Protein AF-A0A3P9KKV0-F1 (afdb_monomer_lite)

Structure (mmCIF, N/CA/C/O backbone):
data_AF-A0A3P9KKV0-F1
#
_entry.id   AF-A0A3P9KKV0-F1
#
loop_
_atom_site.group_PDB
_atom_site.id
_atom_site.type_symbol
_atom_site.label_atom_id
_atom_site.label_alt_id
_atom_site.label_comp_id
_atom_site.label_asym_id
_atom_site.label_entity_id
_atom_site.label_seq_id
_atom_site.pdbx_PDB_ins_code
_atom_site.Cartn_x
_atom_site.Cartn_y
_atom_site.Cartn_z
_atom_site.occupancy
_atom_site.B_iso_or_equiv
_atom_site.auth_seq_id
_atom_site.auth_comp_id
_atom_site.auth_asym_id
_atom_site.auth_atom_id
_atom_site.pdbx_PDB_model_num
ATOM 1 N N . TYR A 1 1 ? 42.473 7.026 -21.032 1.00 40.50 1 TYR A N 1
ATOM 2 C CA . TYR A 1 1 ? 41.318 7.770 -20.491 1.00 40.50 1 TYR A CA 1
ATOM 3 C C . TYR A 1 1 ? 40.128 7.568 -21.420 1.00 40.50 1 TYR A C 1
ATOM 5 O O . TYR A 1 1 ? 40.031 8.258 -22.427 1.00 40.50 1 TYR A O 1
ATOM 13 N N . ASN A 1 2 ? 39.279 6.570 -21.150 1.00 46.31 2 ASN A N 1
ATOM 14 C CA . ASN A 1 2 ? 38.132 6.267 -22.011 1.00 46.31 2 ASN A CA 1
ATOM 15 C C . ASN A 1 2 ? 37.004 7.267 -21.745 1.00 46.31 2 ASN A C 1
ATOM 17 O O . ASN A 1 2 ? 36.423 7.321 -20.664 1.00 46.31 2 ASN A O 1
ATOM 21 N N . ARG A 1 3 ? 36.783 8.109 -22.753 1.00 60.22 3 ARG A N 1
ATOM 22 C CA . ARG A 1 3 ? 35.834 9.214 -22.807 1.00 60.22 3 ARG A CA 1
ATOM 23 C C . ARG A 1 3 ? 34.426 8.655 -23.046 1.00 60.22 3 ARG A C 1
ATOM 25 O O . ARG A 1 3 ? 34.182 8.084 -24.096 1.00 60.22 3 ARG A O 1
ATOM 32 N N . ILE A 1 4 ? 33.530 8.920 -22.089 1.00 61.16 4 ILE A N 1
ATOM 33 C CA . ILE A 1 4 ? 32.079 9.095 -22.280 1.00 61.16 4 ILE A CA 1
ATOM 34 C C . ILE A 1 4 ? 31.308 7.828 -22.717 1.00 61.16 4 ILE A C 1
ATOM 36 O O . ILE A 1 4 ? 31.081 7.594 -23.896 1.00 61.16 4 ILE A O 1
ATOM 40 N N . ARG A 1 5 ? 30.757 7.093 -21.739 1.00 60.91 5 ARG A N 1
ATOM 41 C CA . ARG A 1 5 ? 29.377 6.584 -21.857 1.00 60.91 5 ARG A CA 1
ATOM 42 C C . ARG A 1 5 ? 28.457 7.673 -21.295 1.00 60.91 5 ARG A C 1
ATOM 44 O O . ARG A 1 5 ? 28.107 7.635 -20.124 1.00 60.91 5 ARG A O 1
ATOM 51 N N . LYS A 1 6 ? 28.215 8.757 -22.034 1.00 64.56 6 LYS A N 1
ATOM 52 C CA . LYS A 1 6 ? 27.339 9.852 -21.573 1.00 64.56 6 LYS A CA 1
ATOM 53 C C . LYS A 1 6 ? 26.403 10.241 -22.711 1.00 64.56 6 LYS A C 1
ATOM 55 O O . LYS A 1 6 ? 26.764 10.991 -23.608 1.00 64.56 6 LYS A O 1
ATOM 60 N N . GLY A 1 7 ? 25.219 9.666 -22.636 1.00 57.56 7 GLY A N 1
ATOM 61 C CA . GLY A 1 7 ? 24.021 9.856 -23.453 1.00 57.56 7 GLY A CA 1
ATOM 62 C C . GLY A 1 7 ? 23.050 8.793 -22.945 1.00 57.56 7 GLY A C 1
ATOM 63 O O . GLY A 1 7 ? 23.560 7.708 -22.679 1.00 57.56 7 GLY A O 1
ATOM 64 N N . PRO A 1 8 ? 21.772 9.122 -22.668 1.00 53.31 8 PRO A N 1
ATOM 65 C CA . PRO A 1 8 ? 20.954 8.525 -21.608 1.00 53.31 8 PRO A CA 1
ATOM 66 C C . PRO A 1 8 ? 20.906 7.002 -21.732 1.00 53.31 8 PRO A C 1
ATOM 68 O O . PRO A 1 8 ? 20.027 6.433 -22.363 1.00 53.31 8 PRO A O 1
ATOM 71 N N . GLU A 1 9 ? 21.898 6.346 -21.135 1.00 61.88 9 GLU A N 1
ATOM 72 C CA . GLU A 1 9 ? 21.798 4.977 -20.681 1.00 61.88 9 GLU A CA 1
ATOM 73 C C . GLU A 1 9 ? 20.745 5.121 -19.610 1.00 61.88 9 GLU A C 1
ATOM 75 O O . GLU A 1 9 ? 21.035 5.668 -18.545 1.00 61.88 9 GLU A O 1
ATOM 80 N N . GLU A 1 10 ? 19.503 4.846 -20.001 1.00 59.19 10 GLU A N 1
ATOM 81 C CA . GLU A 1 10 ? 18.359 4.753 -19.121 1.00 59.19 10 GLU A CA 1
ATOM 82 C C . GLU A 1 10 ? 18.863 3.977 -17.923 1.00 59.19 10 GLU A C 1
ATOM 84 O O . GLU A 1 10 ? 19.128 2.774 -18.006 1.00 59.19 10 GLU A O 1
ATOM 89 N N . SER A 1 11 ? 19.190 4.707 -16.854 1.00 72.19 11 SER A N 1
ATOM 90 C CA .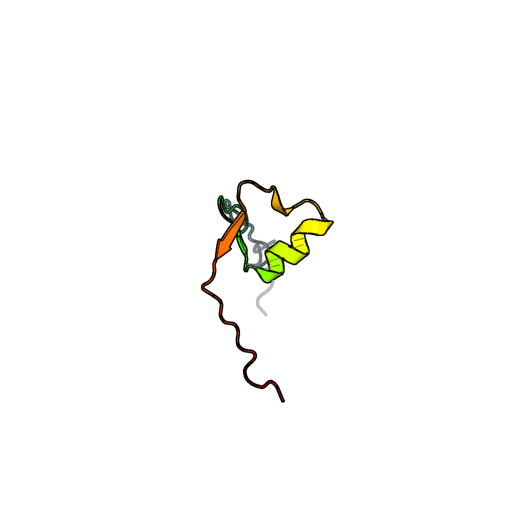 SER A 1 11 ? 19.734 4.060 -15.684 1.00 72.19 11 SER A CA 1
ATOM 91 C C . SER A 1 11 ? 18.670 3.042 -15.296 1.00 72.19 11 SER A C 1
ATOM 93 O O . SER A 1 11 ? 17.485 3.327 -15.452 1.00 72.19 11 SER A O 1
ATOM 95 N N . PRO A 1 12 ? 19.017 1.849 -14.812 1.00 71.56 12 PRO A N 1
ATOM 96 C CA . PRO A 1 12 ? 18.004 0.860 -14.445 1.00 71.56 12 PRO A CA 1
ATOM 97 C C . PRO A 1 12 ? 16.983 1.402 -13.420 1.00 71.56 12 PRO A C 1
ATOM 99 O O . PRO A 1 12 ? 15.908 0.840 -13.267 1.00 71.56 12 PRO A O 1
ATOM 102 N N . SER A 1 13 ? 17.285 2.529 -12.763 1.00 72.69 13 SER A N 1
ATOM 103 C CA . SER A 1 13 ? 16.355 3.314 -11.943 1.00 72.69 13 SER A CA 1
ATOM 104 C C . SER A 1 13 ? 15.315 4.144 -12.718 1.00 72.69 13 SER A C 1
ATOM 106 O O . SER A 1 13 ? 14.296 4.505 -12.149 1.00 72.69 13 SER A O 1
A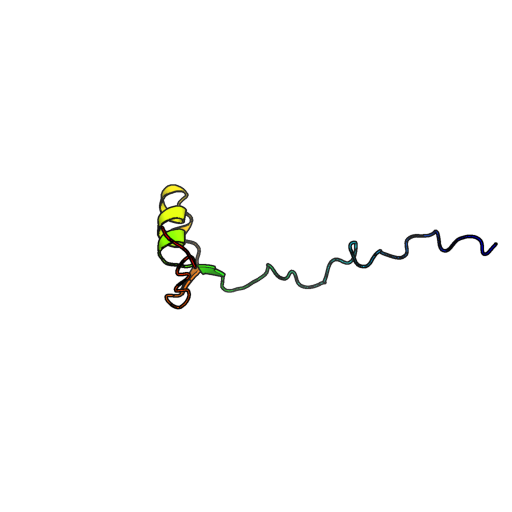TOM 108 N N . ASN A 1 14 ? 15.594 4.517 -13.968 1.00 83.00 14 ASN A N 1
ATOM 109 C CA . ASN A 1 14 ? 14.728 5.280 -14.870 1.00 83.00 14 ASN A CA 1
ATOM 110 C C . ASN A 1 14 ? 13.797 4.383 -15.702 1.00 83.00 14 ASN A C 1
ATOM 112 O O . ASN A 1 14 ? 12.930 4.906 -16.399 1.00 83.00 14 ASN A O 1
ATOM 116 N N . TYR A 1 15 ? 13.972 3.061 -15.636 1.00 83.94 15 TYR A N 1
ATOM 117 C CA . TYR A 1 15 ? 13.112 2.098 -16.312 1.00 83.94 15 TYR A CA 1
ATOM 118 C C . TYR A 1 15 ? 11.742 2.020 -15.622 1.00 83.94 15 TYR A C 1
ATOM 120 O O . TYR A 1 15 ? 11.643 1.622 -14.460 1.00 83.94 15 TYR A O 1
ATOM 128 N N . VAL A 1 16 ? 10.687 2.385 -16.353 1.00 86.69 16 VAL A N 1
ATOM 129 C CA . VAL A 1 16 ? 9.290 2.223 -15.933 1.00 86.69 16 VAL A CA 1
ATOM 130 C C . VAL A 1 16 ? 8.718 1.016 -16.684 1.00 86.69 16 VAL A C 1
ATOM 132 O O . VAL A 1 16 ? 8.689 1.047 -17.914 1.00 86.69 16 VAL A O 1
ATOM 135 N N . PRO A 1 17 ? 8.301 -0.058 -15.993 1.00 86.94 17 PRO A N 1
ATOM 136 C CA . PRO A 1 17 ? 7.737 -1.231 -16.651 1.00 86.94 17 PRO A CA 1
ATOM 137 C C . PRO A 1 17 ? 6.387 -0.913 -17.306 1.00 86.94 17 PRO A C 1
ATOM 139 O O . PRO A 1 17 ? 5.650 -0.048 -16.839 1.00 86.94 17 PRO A O 1
ATOM 142 N N . GLU A 1 18 ? 6.043 -1.658 -18.361 1.00 87.88 18 GLU A N 1
ATOM 143 C CA . GLU A 1 18 ? 4.752 -1.518 -19.057 1.00 87.88 18 GLU A CA 1
ATOM 144 C C . GLU A 1 18 ? 3.558 -1.800 -18.134 1.00 87.88 18 GLU A C 1
ATOM 146 O O . GLU A 1 18 ? 2.512 -1.168 -18.258 1.00 87.88 18 GLU A O 1
ATOM 151 N N . VAL A 1 19 ? 3.737 -2.722 -17.183 1.00 86.12 19 VAL A N 1
ATOM 152 C CA . VAL A 1 19 ? 2.762 -3.036 -16.135 1.00 86.12 19 VAL A CA 1
ATOM 153 C C . VAL A 1 19 ? 3.312 -2.558 -14.798 1.00 86.12 19 VAL A C 1
ATOM 155 O O . VAL A 1 19 ? 4.417 -2.928 -14.393 1.00 86.12 19 VAL A O 1
ATOM 158 N N . SER A 1 20 ? 2.535 -1.735 -14.097 1.00 86.44 20 SER A N 1
ATOM 159 C CA . SER A 1 20 ? 2.907 -1.259 -12.767 1.00 86.44 20 SER A CA 1
ATOM 160 C C . SER A 1 20 ? 2.749 -2.375 -11.743 1.00 86.44 20 SER A C 1
ATOM 162 O O . SER A 1 20 ? 1.718 -3.033 -11.687 1.00 86.44 20 SER A O 1
ATOM 164 N N . ALA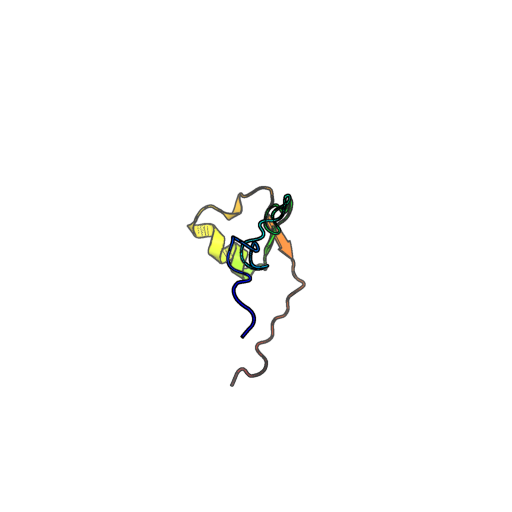 A 1 21 ? 3.727 -2.529 -10.852 1.00 85.25 21 ALA A N 1
ATOM 165 C CA . ALA A 1 21 ? 3.616 -3.474 -9.737 1.00 85.25 21 ALA A CA 1
ATOM 166 C C . ALA A 1 21 ? 2.435 -3.164 -8.792 1.00 85.25 21 ALA A C 1
ATOM 168 O O . ALA A 1 21 ? 2.012 -4.035 -8.042 1.00 85.25 21 ALA A O 1
ATOM 169 N N . LEU A 1 22 ? 1.929 -1.926 -8.825 1.00 86.75 22 LEU A N 1
ATOM 170 C CA . LEU A 1 22 ? 0.789 -1.453 -8.035 1.00 86.75 22 LEU A CA 1
ATOM 171 C C . LEU A 1 22 ? -0.557 -1.587 -8.757 1.00 86.75 22 LEU A C 1
ATOM 173 O O . LEU A 1 22 ? -1.588 -1.334 -8.141 1.00 86.75 22 LEU A O 1
ATOM 177 N N . ASP A 1 23 ? -0.566 -1.968 -10.035 1.00 84.31 23 ASP A N 1
ATOM 178 C CA . ASP A 1 23 ? -1.795 -2.224 -10.792 1.00 84.31 23 ASP A CA 1
ATOM 179 C C . ASP A 1 23 ? -2.311 -3.634 -10.474 1.00 84.31 23 ASP A C 1
ATOM 181 O O . ASP A 1 23 ? -2.347 -4.537 -11.307 1.00 84.31 23 ASP A O 1
ATOM 185 N N . GLN A 1 24 ? -2.583 -3.858 -9.190 1.00 80.31 24 GLN A N 1
ATOM 186 C CA . GLN A 1 24 ? -3.075 -5.121 -8.669 1.00 80.31 24 GLN A CA 1
ATOM 187 C C . GLN A 1 24 ? -4.601 -5.061 -8.598 1.00 80.31 24 GLN A C 1
ATOM 189 O O . GLN A 1 24 ? -5.172 -4.171 -7.966 1.00 80.31 24 GLN A O 1
ATOM 194 N N . GLU A 1 25 ? -5.269 -6.052 -9.195 1.00 83.50 25 GLU A N 1
ATOM 195 C CA . GLU A 1 25 ? -6.730 -6.206 -9.108 1.00 83.50 25 GLU A CA 1
ATOM 196 C C . GLU A 1 25 ? -7.211 -6.438 -7.664 1.00 83.50 25 GLU A C 1
ATOM 198 O O . GLU A 1 25 ? -8.386 -6.232 -7.360 1.00 83.50 25 GLU A O 1
ATOM 203 N N . LEU A 1 26 ? -6.303 -6.856 -6.775 1.00 87.06 26 LEU A N 1
ATOM 204 C CA . LEU A 1 26 ? -6.569 -7.173 -5.380 1.00 87.06 26 LEU A CA 1
ATOM 205 C C . LEU A 1 26 ? -5.456 -6.627 -4.481 1.00 87.06 26 LEU A C 1
ATOM 207 O O . LEU A 1 26 ? -4.279 -6.903 -4.699 1.00 87.06 26 LEU A O 1
ATOM 211 N N . ILE A 1 27 ? -5.848 -5.881 -3.455 1.00 89.50 27 ILE A N 1
ATOM 212 C CA . ILE A 1 27 ? -4.980 -5.325 -2.421 1.00 89.50 27 ILE A CA 1
ATOM 213 C C . ILE A 1 27 ? -5.294 -6.058 -1.124 1.00 89.50 27 ILE A C 1
ATOM 215 O O . ILE A 1 27 ? -6.397 -5.943 -0.585 1.00 89.50 27 ILE A O 1
ATOM 219 N N . GLU A 1 28 ? -4.320 -6.801 -0.615 1.00 90.38 28 GLU A N 1
ATOM 220 C CA . GLU A 1 28 ? -4.432 -7.463 0.679 1.00 90.38 28 GLU A CA 1
ATOM 221 C 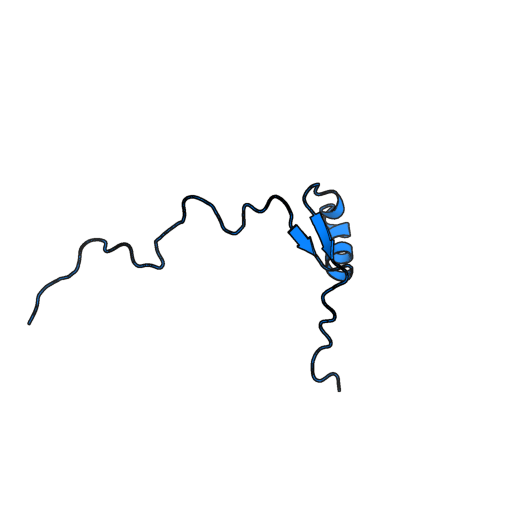C . GLU A 1 28 ? -4.077 -6.496 1.811 1.00 90.38 28 GLU A C 1
ATOM 223 O O . GLU A 1 28 ? -3.013 -5.876 1.812 1.00 90.38 28 GLU A O 1
ATOM 228 N N . VAL A 1 29 ? -4.962 -6.387 2.796 1.00 89.38 29 VAL A N 1
ATOM 229 C CA . VAL A 1 29 ? -4.740 -5.629 4.029 1.00 89.38 29 VAL A CA 1
ATOM 230 C C . VAL A 1 29 ? -5.016 -6.496 5.243 1.00 89.38 29 VAL A C 1
ATOM 232 O O . VAL A 1 29 ? -5.835 -7.416 5.211 1.00 89.38 29 VAL A O 1
ATOM 235 N N . ASP A 1 30 ? -4.351 -6.195 6.346 1.00 90.75 30 ASP A N 1
ATOM 236 C CA . ASP A 1 30 ? -4.684 -6.788 7.631 1.00 90.75 30 ASP A CA 1
ATOM 237 C C . ASP A 1 30 ? -5.972 -6.159 8.225 1.00 90.75 30 ASP A C 1
ATOM 239 O O . ASP A 1 30 ? -6.430 -5.095 7.780 1.00 90.75 30 ASP A O 1
ATOM 243 N N . PRO A 1 31 ? -6.601 -6.815 9.219 1.00 88.62 31 PRO A N 1
ATOM 244 C CA . PRO A 1 31 ? -7.808 -6.302 9.863 1.00 88.62 31 PRO A CA 1
ATOM 245 C C . PRO A 1 31 ? -7.628 -4.928 10.520 1.00 88.62 31 PRO A C 1
ATOM 247 O O . PRO A 1 31 ? -8.537 -4.105 10.428 1.00 88.62 31 PRO A O 1
ATOM 250 N N . ASP A 1 32 ? -6.474 -4.659 11.137 1.00 89.56 32 ASP A N 1
ATOM 251 C CA . ASP A 1 32 ? -6.222 -3.403 11.850 1.00 89.56 32 ASP A CA 1
ATOM 252 C C . ASP A 1 32 ? -6.077 -2.244 10.853 1.00 89.56 32 ASP A C 1
ATOM 254 O O . ASP A 1 32 ? -6.681 -1.184 11.028 1.00 89.56 32 ASP A O 1
ATOM 258 N N . THR A 1 33 ? -5.377 -2.463 9.737 1.00 88.88 33 THR A N 1
ATOM 259 C CA . THR A 1 33 ? -5.292 -1.510 8.624 1.00 88.88 33 THR A CA 1
ATOM 260 C C . THR A 1 33 ? -6.666 -1.254 8.017 1.00 88.88 33 THR A C 1
ATOM 262 O O . THR A 1 33 ? -6.993 -0.110 7.702 1.00 88.88 33 THR A O 1
ATOM 265 N N . LYS A 1 34 ? -7.534 -2.268 7.909 1.00 89.12 34 LYS A N 1
ATOM 266 C CA . LYS A 1 34 ? -8.916 -2.032 7.473 1.00 89.12 34 LYS A CA 1
ATOM 267 C C . LYS A 1 34 ? -9.671 -1.111 8.429 1.00 89.12 34 LYS A C 1
ATOM 269 O O . LYS A 1 34 ? -10.402 -0.247 7.955 1.00 89.12 34 LYS A O 1
ATOM 274 N N . GLU A 1 35 ? -9.491 -1.243 9.740 1.00 91.19 35 GLU A N 1
ATOM 275 C CA . GLU A 1 35 ? -10.075 -0.300 10.702 1.00 91.19 35 GLU A CA 1
ATOM 276 C C . GLU A 1 35 ? -9.529 1.124 10.502 1.00 91.19 35 GLU A C 1
ATOM 278 O O . GLU A 1 35 ? -10.305 2.079 10.544 1.00 91.19 35 GLU A O 1
ATOM 283 N N . MET A 1 36 ? -8.235 1.277 10.194 1.00 92.12 36 MET A N 1
ATOM 284 C CA . MET A 1 36 ? -7.624 2.581 9.886 1.00 92.12 36 MET A CA 1
ATOM 285 C C . MET A 1 36 ? -8.153 3.217 8.594 1.00 92.12 36 MET A C 1
ATOM 287 O O . MET A 1 36 ? -8.135 4.439 8.463 1.00 92.12 36 MET A O 1
ATOM 291 N N . LEU A 1 37 ? -8.639 2.415 7.646 1.00 92.56 37 LEU A N 1
ATOM 292 C CA . LEU A 1 37 ? -9.220 2.900 6.392 1.00 92.56 37 LEU A CA 1
ATOM 293 C C . LEU A 1 37 ? -10.679 3.365 6.542 1.00 92.56 37 LEU A C 1
ATOM 295 O O . LEU A 1 37 ? -11.176 4.076 5.666 1.00 92.56 37 LEU A O 1
ATOM 299 N N . LYS A 1 38 ? -11.368 3.012 7.640 1.00 90.06 38 LYS A N 1
ATOM 300 C CA . LYS A 1 38 ? -12.777 3.388 7.876 1.00 90.06 38 LYS A CA 1
ATOM 301 C C . LYS A 1 38 ? -13.014 4.899 7.933 1.00 90.06 38 LYS A C 1
ATOM 303 O O . LYS A 1 38 ? -13.941 5.343 7.268 1.00 90.06 38 LYS A O 1
ATOM 308 N N . PRO A 1 39 ? -12.221 5.708 8.663 1.00 93.31 39 PRO A N 1
ATOM 309 C CA . PRO A 1 39 ? -12.453 7.152 8.758 1.00 93.31 39 PRO A CA 1
ATOM 310 C C . PRO A 1 39 ? -12.217 7.904 7.443 1.00 93.31 39 PRO A C 1
ATOM 312 O O . PRO A 1 39 ? -12.595 9.065 7.330 1.00 93.31 39 PRO A O 1
ATOM 315 N N . LEU A 1 40 ? -11.554 7.262 6.477 1.00 93.06 40 LEU A N 1
ATOM 316 C CA . LEU A 1 40 ? -11.274 7.803 5.148 1.00 93.06 40 LEU A CA 1
ATOM 317 C C . LEU A 1 40 ? -12.286 7.313 4.099 1.00 93.06 40 LEU A C 1
ATOM 319 O O . LEU A 1 40 ? -12.108 7.582 2.916 1.00 93.06 40 LEU A O 1
ATOM 323 N N . ASP A 1 41 ? -13.302 6.545 4.513 1.00 88.25 41 ASP A N 1
ATOM 324 C CA . ASP A 1 41 ? -14.305 5.897 3.655 1.00 88.25 41 ASP A CA 1
ATOM 325 C C . ASP A 1 41 ? -13.731 4.921 2.599 1.00 88.25 41 ASP A C 1
ATOM 327 O O . ASP A 1 41 ? -14.441 4.424 1.717 1.00 88.25 41 ASP A O 1
ATOM 331 N N . PHE A 1 42 ? -12.456 4.538 2.734 1.00 89.12 42 PHE A N 1
ATOM 332 C CA . PHE A 1 42 ? -11.756 3.626 1.821 1.00 89.12 42 PHE A CA 1
ATOM 333 C C . PHE A 1 42 ? -12.046 2.142 2.077 1.00 89.12 42 PHE A C 1
ATOM 335 O O . PHE A 1 42 ? -11.644 1.283 1.297 1.00 89.12 42 PHE A O 1
ATOM 342 N N . CYS A 1 43 ? -12.808 1.803 3.117 1.00 84.50 43 CYS A N 1
ATOM 343 C CA . CYS A 1 43 ? -13.268 0.425 3.324 1.00 84.50 43 CYS A CA 1
ATOM 344 C C . CYS A 1 43 ? -14.20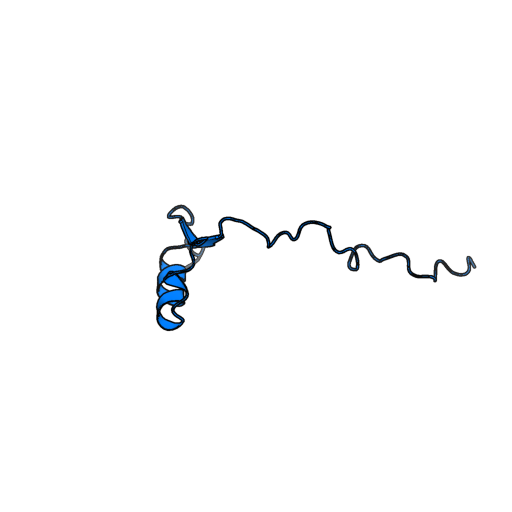9 -0.098 2.232 1.00 84.50 43 CYS A C 1
ATOM 346 O O . CYS A 1 43 ? -14.447 -1.303 2.180 1.00 84.50 43 CYS A O 1
ATOM 348 N N . SER A 1 44 ? -14.766 0.793 1.409 1.00 85.75 44 SER A N 1
ATOM 349 C CA . SER A 1 44 ? -15.690 0.459 0.321 1.00 85.75 44 SER A CA 1
ATOM 350 C C . SER A 1 44 ? -14.996 0.145 -1.011 1.00 85.75 44 SER A C 1
ATOM 352 O O . SER A 1 44 ? -15.674 -0.186 -1.983 1.00 85.75 44 SER A O 1
ATOM 354 N N . LEU A 1 45 ? -13.660 0.222 -1.068 1.00 90.06 45 LEU A N 1
ATOM 355 C CA . LEU A 1 45 ? -12.887 -0.118 -2.261 1.00 90.06 45 LEU A CA 1
ATOM 356 C C . LEU A 1 45 ? -13.102 -1.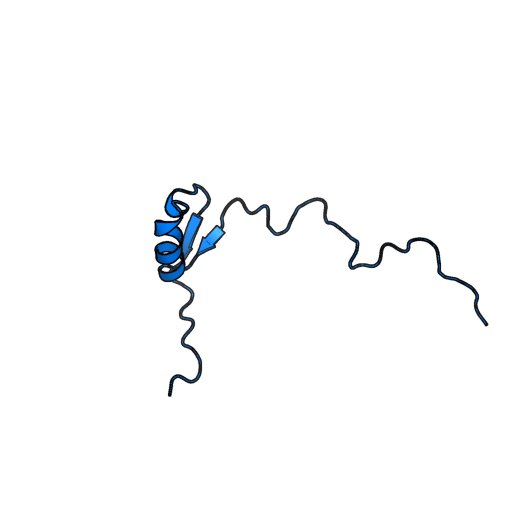592 -2.640 1.00 90.06 45 LEU A C 1
ATOM 358 O O . LEU A 1 45 ? -12.902 -2.498 -1.831 1.00 90.06 45 LEU A O 1
ATOM 362 N N . SER A 1 46 ? -13.517 -1.832 -3.886 1.00 87.00 46 SER A N 1
ATOM 363 C CA . SER A 1 46 ? -13.923 -3.154 -4.388 1.00 87.00 46 SER A CA 1
ATOM 364 C C . SER A 1 46 ? -12.773 -4.153 -4.515 1.00 87.00 46 SER A C 1
ATOM 366 O O . SER A 1 46 ? -13.002 -5.357 -4.523 1.00 87.00 46 SER A O 1
ATOM 368 N N . ASN A 1 47 ? -11.547 -3.653 -4.613 1.00 90.00 47 ASN A N 1
ATOM 369 C CA . ASN A 1 47 ? -10.318 -4.427 -4.735 1.00 90.00 47 ASN A CA 1
ATOM 370 C C . ASN A 1 47 ? -9.634 -4.691 -3.382 1.00 90.00 47 ASN A C 1
ATOM 372 O O . ASN A 1 47 ? -8.513 -5.180 -3.365 1.00 90.00 47 ASN A O 1
ATOM 376 N N . LEU A 1 48 ? -10.265 -4.379 -2.246 1.00 90.00 48 LEU A N 1
ATOM 377 C CA . LEU A 1 48 ? -9.669 -4.570 -0.922 1.00 90.00 48 LEU A CA 1
ATOM 378 C C . LEU A 1 48 ? -10.035 -5.940 -0.321 1.00 90.00 48 LEU A C 1
ATOM 380 O O . LEU A 1 48 ? -11.199 -6.195 -0.005 1.00 90.00 48 LEU A O 1
ATOM 384 N N . GLN A 1 49 ? -9.044 -6.801 -0.082 1.00 90.25 49 GLN A N 1
ATOM 385 C CA . GLN A 1 49 ? -9.208 -8.077 0.620 1.00 90.25 49 GLN A CA 1
ATOM 386 C C . GLN A 1 49 ? -8.577 -8.025 2.011 1.00 90.25 49 GLN A C 1
ATOM 388 O O . GLN A 1 49 ? -7.461 -7.554 2.180 1.00 90.25 49 GLN A O 1
ATOM 393 N N . VAL A 1 50 ? -9.281 -8.549 3.018 1.00 87.88 50 VAL A N 1
ATOM 394 C CA . VAL A 1 50 ? -8.713 -8.710 4.364 1.00 87.88 50 VAL A CA 1
ATOM 395 C C . VAL A 1 50 ? -8.053 -10.075 4.482 1.00 87.88 50 VAL A C 1
ATOM 397 O O . VAL A 1 50 ? -8.748 -11.089 4.392 1.00 87.88 50 VAL A O 1
ATOM 400 N N . THR A 1 51 ? -6.752 -10.106 4.759 1.00 86.88 51 THR A N 1
ATOM 401 C CA . THR A 1 51 ? -5.989 -11.342 4.962 1.00 86.88 51 THR A CA 1
ATOM 402 C C . THR A 1 51 ? -5.612 -11.492 6.438 1.00 86.88 51 THR A C 1
ATOM 404 O O . THR A 1 51 ? -4.883 -10.683 7.005 1.00 86.88 51 THR A O 1
ATOM 407 N N . VAL A 1 52 ? -6.074 -12.569 7.085 1.00 72.75 52 VAL A N 1
ATOM 408 C CA . VAL A 1 52 ? -5.820 -12.872 8.518 1.00 72.75 52 VAL A CA 1
ATOM 409 C C . VAL A 1 52 ? -4.525 -13.694 8.705 1.00 72.75 52 VAL A C 1
ATOM 411 O O . VAL A 1 52 ? -4.384 -14.483 9.634 1.00 72.75 52 VAL A O 1
ATOM 414 N N . GLY A 1 53 ? -3.571 -13.564 7.780 1.00 67.12 53 GLY A N 1
ATOM 415 C CA . GLY A 1 53 ? -2.365 -14.403 7.718 1.00 67.12 53 GLY A CA 1
ATOM 416 C C . GLY A 1 53 ? -1.111 -13.774 8.324 1.00 67.12 53 GLY A C 1
ATOM 417 O O . GLY A 1 53 ? -0.149 -14.474 8.638 1.00 67.12 53 GLY A O 1
ATOM 418 N N . MET A 1 54 ? -1.107 -12.458 8.515 1.00 65.12 54 MET A N 1
ATOM 419 C CA . MET A 1 54 ? 0.071 -11.718 8.946 1.00 65.12 54 MET A CA 1
ATOM 420 C C . MET A 1 54 ? 0.071 -11.523 10.466 1.00 65.12 54 MET A C 1
ATOM 422 O O . MET A 1 54 ? -0.257 -10.459 10.980 1.00 65.12 54 MET A O 1
ATOM 426 N N . ASN A 1 55 ? 0.446 -12.561 11.222 1.00 62.84 55 ASN A N 1
ATOM 427 C CA . ASN A 1 55 ? 0.745 -12.407 12.648 1.00 62.84 55 ASN A CA 1
ATOM 428 C C . ASN A 1 55 ? 2.146 -11.790 12.799 1.00 62.84 55 ASN A C 1
ATOM 430 O O . ASN A 1 55 ? 3.102 -12.477 13.160 1.00 62.84 55 ASN A O 1
ATOM 434 N N . PHE A 1 56 ? 2.287 -10.497 12.493 1.00 63.53 56 PHE A N 1
ATOM 435 C CA . PHE A 1 56 ? 3.498 -9.745 12.820 1.00 63.53 56 PHE A CA 1
ATOM 436 C C . PHE A 1 56 ? 3.555 -9.538 14.339 1.00 63.53 56 PHE A C 1
ATOM 438 O O . PHE A 1 56 ? 3.350 -8.443 14.854 1.00 63.53 56 PHE A O 1
ATOM 445 N N . LYS A 1 57 ? 3.830 -10.604 15.097 1.00 68.00 57 LYS A N 1
ATOM 446 C CA . LYS A 1 57 ? 4.369 -10.447 16.447 1.00 68.00 57 LYS A CA 1
ATOM 447 C C . LYS A 1 57 ? 5.641 -9.628 16.295 1.00 68.00 57 LYS A C 1
ATOM 449 O O . LYS A 1 57 ? 6.602 -10.106 15.697 1.00 68.00 57 LYS A O 1
ATOM 454 N N . HIS A 1 58 ? 5.637 -8.403 16.814 1.00 58.34 58 HIS A N 1
ATOM 455 C CA . HIS A 1 58 ? 6.854 -7.616 16.942 1.00 58.34 58 HIS A CA 1
ATOM 456 C C . HIS A 1 58 ? 7.862 -8.482 17.719 1.00 58.34 58 HIS A C 1
ATOM 458 O O . HIS A 1 58 ? 7.554 -8.879 18.851 1.00 58.34 58 HIS A O 1
ATOM 464 N N . PRO A 1 59 ? 9.010 -8.871 17.136 1.00 57.25 59 PRO A N 1
ATOM 465 C CA . PRO A 1 59 ? 9.984 -9.692 17.836 1.00 57.25 59 PRO A CA 1
ATOM 466 C C . PRO A 1 59 ? 10.680 -8.810 18.879 1.00 57.25 59 PRO A C 1
ATOM 468 O O . PRO A 1 59 ? 11.731 -8.242 18.612 1.00 57.25 59 PRO A O 1
ATOM 471 N N . GLY A 1 60 ? 10.060 -8.638 20.048 1.00 63.53 60 GLY A N 1
ATOM 472 C CA . GLY A 1 60 ? 10.643 -7.883 21.162 1.00 63.53 60 GLY A CA 1
ATOM 473 C C . GLY A 1 60 ? 9.742 -6.835 21.811 1.00 63.53 60 GLY A C 1
ATOM 474 O O . GLY A 1 60 ? 10.219 -5.747 22.111 1.00 63.53 60 GLY A O 1
ATOM 475 N N . GLY A 1 61 ? 8.465 -7.141 22.058 1.00 51.59 61 GLY A N 1
ATOM 476 C CA . GLY A 1 61 ? 7.699 -6.373 23.044 1.00 51.59 61 GLY A CA 1
ATOM 477 C C . GLY A 1 61 ? 8.244 -6.640 24.450 1.00 51.59 61 GLY A C 1
ATOM 478 O O . GLY A 1 61 ? 7.984 -7.711 24.999 1.00 51.59 61 GLY A O 1
ATOM 479 N N . VAL A 1 62 ? 9.033 -5.702 24.980 1.00 45.72 62 VAL A N 1
ATOM 480 C CA . VAL A 1 62 ? 9.217 -5.490 26.427 1.00 45.72 62 VAL A CA 1
ATOM 481 C C . VAL A 1 62 ? 8.083 -4.635 26.970 1.00 45.72 62 VAL A C 1
ATOM 483 O O . VAL A 1 62 ? 7.614 -3.750 26.219 1.00 45.72 62 VAL A O 1
#

pLDDT: mean 77.49, std 14.48, range [40.5, 93.31]

Foldseek 3Di:
DDDDPDDCPCPPVNDDDPDDPPPDLADEDEPVVLVVCVVVVCVPPPRYDHDPPDPCPPPDDD

Radius of gyration: 20.8 Å; chains: 1; bounding box: 57×24×50 Å

Organism: Oryzias latipes (NCBI:txid8090)

InterPro domains:
  IPR001210 Small ribosomal subunit protein eS17 [PF00833] (10-51)
  IPR001210 Small ribosomal subunit protein eS17 [PTHR10732] (10-55)

Secondary structure (DSSP, 8-state):
------S----TTTPPPSS-TT--S-EEE-HHHHHHHGGGTGGG-TTEEE-TT-----TT--

Sequence (62 aa):
YNRIRKGPEESPSNYVPEVSALDQELIEVDPDTKEMLKPLDFCSLSNLQVTVGMNFKHPGGV